Protein AF-A0A2S6AYU4-F1 (afdb_monomer)

Solvent-accessible surface area (backbone atoms only — not comparable to full-atom values): 5322 Å² total; per-residue (Å²): 138,88,77,92,62,67,66,63,55,54,60,59,66,71,37,64,72,62,51,53,51,49,66,64,43,48,66,58,49,52,50,48,14,59,75,69,60,32,41,48,73,42,68,46,81,58,88,72,22,25,33,26,75,42,56,43,64,20,82,56,99,66,61,73,77,67,55,65,68,44,72,44,50,19,87,77,39,72,70,20,41,56,58,54,74,76,50,83,133

Radius of gyration: 14.86 Å; Cα contacts (8 Å, |Δi|>4): 115; chains: 1; bounding box: 45×29×40 Å

Nearest PDB structures (foldseek):
  2xro-assembly1_E  TM=8.373E-01  e=2.178E-03  Pseudomonas putida
  2g7u-assembly1_A  TM=7.834E-01  e=1.671E-03  Rhodococcus jostii RHA1
  5whm-assembly1_C  TM=7.910E-01  e=1.908E-03  Brucella abortus
  7dqb-assembly1_A  TM=8.115E-01  e=5.502E-03  Microbacterium hydrocarbonoxydans
  1mkm-assembly1_B  TM=7.004E-01  e=8.185E-03  Thermotoga maritima

Secondary structure (DSSP, 8-state):
-----THHHHHHHT-HHHHHHHHHHHHHHHHHHHHHTS-EEEEEEETTEEEEEEEE--SSS---PPPTT-EEEGGGSHHHHHHHHTS--

Sequence (89 aa):
GYRLTNRLFTLGMSQPPIRDLASTALPVMQELARQAGQSCHMAVVSGAEMVVIIAIEAPGLSGFAVRVGYRRPLHRSNSGRILLAFQSP

Mean predicted aligned error: 5.72 Å

Structure (mmCIF, N/CA/C/O backbone):
data_AF-A0A2S6AYU4-F1
#
_entry.id   AF-A0A2S6AYU4-F1
#
loop_
_atom_site.group_PDB
_atom_site.id
_atom_site.type_symbol
_atom_site.label_atom_id
_atom_site.label_alt_id
_atom_site.label_comp_id
_atom_site.label_asym_id
_atom_site.label_entity_id
_atom_site.label_seq_id
_atom_site.pdbx_PDB_ins_code
_atom_site.Cartn_x
_atom_site.Cartn_y
_atom_site.Cartn_z
_atom_site.occupancy
_atom_site.B_iso_or_equiv
_atom_site.auth_seq_id
_atom_site.auth_comp_id
_atom_site.auth_asym_id
_atom_site.auth_atom_id
_atom_site.pdbx_PDB_model_num
ATOM 1 N N . GLY A 1 1 ? 31.307 3.711 5.403 1.00 69.62 1 GLY A N 1
ATOM 2 C CA . GLY A 1 1 ? 29.939 3.163 5.525 1.00 69.62 1 GLY A CA 1
ATOM 3 C C . GLY A 1 1 ? 29.049 3.786 4.468 1.00 69.62 1 GLY A C 1
ATOM 4 O O . GLY A 1 1 ? 29.373 4.872 4.005 1.00 69.62 1 GLY A O 1
ATOM 5 N N . TYR A 1 2 ? 27.959 3.123 4.083 1.00 79.06 2 TYR A N 1
ATOM 6 C CA . TYR A 1 2 ? 27.008 3.623 3.081 1.00 79.06 2 TYR A CA 1
ATOM 7 C C . TYR A 1 2 ? 25.693 4.031 3.750 1.00 79.06 2 TYR A C 1
ATOM 9 O O . TYR A 1 2 ? 25.253 3.378 4.695 1.00 79.06 2 TYR A O 1
ATOM 17 N N . ARG A 1 3 ? 25.066 5.109 3.266 1.00 85.88 3 ARG A N 1
ATOM 18 C CA . ARG A 1 3 ? 23.771 5.600 3.756 1.00 85.88 3 ARG A CA 1
ATOM 19 C C . ARG A 1 3 ? 22.894 6.005 2.581 1.00 85.88 3 ARG A C 1
ATOM 21 O O . ARG A 1 3 ? 23.379 6.598 1.619 1.00 85.88 3 ARG A O 1
ATOM 28 N N . LEU A 1 4 ? 21.599 5.725 2.690 1.00 85.19 4 LEU A N 1
ATOM 29 C CA . LEU A 1 4 ? 20.606 6.263 1.770 1.00 85.19 4 LEU A CA 1
ATOM 30 C C . LEU A 1 4 ? 20.630 7.799 1.791 1.00 85.19 4 LEU A C 1
ATOM 32 O O . LEU A 1 4 ? 20.737 8.423 2.846 1.00 85.19 4 LEU A O 1
ATOM 36 N N . THR A 1 5 ? 20.526 8.402 0.610 1.00 89.25 5 THR A N 1
ATOM 37 C CA . THR A 1 5 ? 20.357 9.851 0.449 1.00 89.25 5 THR A CA 1
ATOM 38 C C . THR A 1 5 ? 18.945 10.144 -0.049 1.00 89.25 5 THR A C 1
ATOM 40 O O . THR A 1 5 ? 18.264 9.255 -0.563 1.00 89.25 5 THR A O 1
ATOM 43 N N . ASN A 1 6 ? 18.516 11.404 0.023 1.00 86.62 6 ASN A N 1
ATOM 44 C CA . ASN A 1 6 ? 17.187 11.806 -0.448 1.00 86.62 6 ASN A CA 1
ATOM 45 C C . ASN A 1 6 ? 16.998 11.681 -1.971 1.00 86.62 6 ASN A C 1
ATOM 47 O O . ASN A 1 6 ? 15.870 11.790 -2.437 1.00 86.62 6 ASN A O 1
ATOM 51 N N . ARG A 1 7 ? 18.052 11.409 -2.760 1.00 83.88 7 ARG A N 1
ATOM 52 C CA . ARG A 1 7 ? 17.938 11.285 -4.227 1.00 83.88 7 ARG A CA 1
ATOM 53 C C . ARG A 1 7 ? 16.928 10.220 -4.658 1.00 83.88 7 ARG A C 1
ATOM 55 O O . ARG A 1 7 ? 16.168 10.454 -5.591 1.00 83.88 7 ARG A O 1
ATOM 62 N N . LEU A 1 8 ? 16.888 9.078 -3.967 1.00 81.50 8 LEU A N 1
ATOM 63 C CA . LEU A 1 8 ? 15.928 8.016 -4.281 1.00 81.50 8 LEU A CA 1
ATOM 64 C C . LEU A 1 8 ? 14.489 8.429 -3.936 1.00 81.50 8 LEU A C 1
ATOM 66 O O . LEU A 1 8 ? 13.563 8.121 -4.678 1.00 81.50 8 LEU A O 1
ATOM 70 N N . PHE A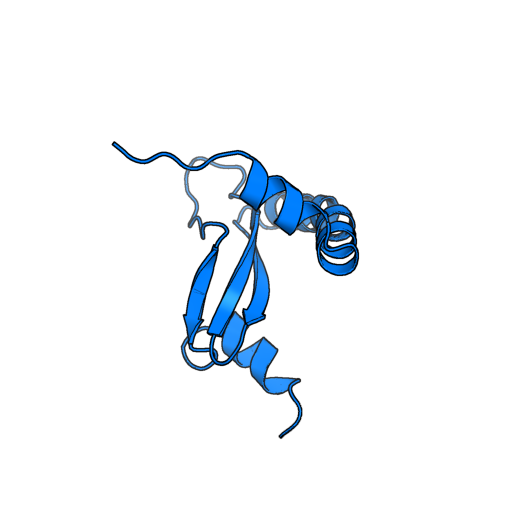 1 9 ? 14.311 9.171 -2.840 1.00 78.75 9 PHE A N 1
ATOM 71 C CA . PHE A 1 9 ? 13.012 9.707 -2.441 1.00 78.75 9 PHE A CA 1
ATOM 72 C C . PHE A 1 9 ? 12.483 10.721 -3.463 1.00 78.75 9 PHE A C 1
ATOM 74 O O . PHE A 1 9 ? 11.337 10.617 -3.890 1.00 78.75 9 PHE A O 1
ATOM 81 N N . THR A 1 10 ? 13.333 11.643 -3.928 1.00 80.50 10 THR A N 1
ATOM 82 C CA . THR A 1 10 ? 12.979 12.608 -4.981 1.00 80.50 10 THR A CA 1
ATOM 83 C C . THR A 1 10 ? 12.541 11.910 -6.270 1.00 80.50 10 THR A C 1
ATOM 85 O O . THR A 1 10 ? 11.521 12.290 -6.839 1.00 80.50 10 THR A O 1
ATOM 88 N N . LEU A 1 11 ? 13.257 10.862 -6.694 1.00 81.31 11 LEU A N 1
ATOM 89 C CA . LEU A 1 11 ? 12.902 10.075 -7.880 1.00 81.31 11 LEU A CA 1
ATOM 90 C C . LEU A 1 11 ? 11.561 9.335 -7.718 1.00 81.31 11 LEU A C 1
ATOM 92 O O . LEU A 1 11 ? 10.782 9.234 -8.661 1.00 81.31 11 LEU A O 1
ATOM 96 N N . GLY A 1 12 ? 11.271 8.828 -6.517 1.00 74.38 12 GLY A N 1
ATOM 97 C CA . GLY A 1 12 ? 9.982 8.202 -6.217 1.00 74.38 12 GLY A CA 1
ATOM 98 C C . GLY A 1 12 ? 8.824 9.204 -6.238 1.00 74.38 12 GLY A C 1
ATOM 99 O O . GLY A 1 12 ? 7.774 8.926 -6.811 1.00 74.38 12 GLY A O 1
ATOM 100 N N . MET A 1 13 ? 9.020 10.400 -5.671 1.00 73.25 13 MET A N 1
ATOM 101 C CA . MET A 1 13 ? 7.996 11.455 -5.658 1.00 73.25 13 MET A CA 1
ATOM 102 C C . MET A 1 13 ? 7.737 12.081 -7.032 1.00 73.25 13 MET A C 1
ATOM 104 O O . MET A 1 13 ? 6.673 12.669 -7.234 1.00 73.25 13 MET A O 1
ATOM 108 N N . SER A 1 14 ? 8.667 11.954 -7.982 1.00 73.31 14 SER A N 1
ATOM 109 C CA . SER A 1 14 ? 8.480 12.418 -9.358 1.00 73.31 14 SER A CA 1
ATOM 110 C C . SER A 1 14 ? 7.625 11.482 -10.216 1.00 73.31 14 SER A C 1
ATOM 112 O O . SER A 1 14 ? 7.606 11.663 -11.426 1.00 73.31 14 SER A O 1
ATOM 114 N N . GLN A 1 15 ? 6.936 10.488 -9.636 1.00 72.12 15 GLN A N 1
ATOM 115 C CA . GLN A 1 15 ? 5.918 9.686 -10.324 1.00 72.12 15 GLN A CA 1
ATOM 116 C C . GLN A 1 15 ? 4.504 10.226 -10.031 1.00 72.12 15 GLN A C 1
ATOM 118 O O . GLN A 1 15 ? 3.921 9.884 -8.997 1.00 72.12 15 GLN A O 1
ATOM 123 N N . PRO A 1 16 ? 3.916 11.042 -10.932 1.00 68.50 16 PRO A N 1
ATOM 124 C CA . PRO A 1 16 ? 2.630 11.696 -10.686 1.00 68.50 16 PRO A CA 1
ATOM 125 C C . PRO A 1 16 ? 1.463 10.732 -10.408 1.00 68.50 16 PRO A C 1
ATOM 127 O O . PRO A 1 16 ? 0.735 10.993 -9.452 1.00 68.50 16 PRO A O 1
ATOM 130 N N . PRO A 1 17 ? 1.298 9.600 -11.134 1.00 69.38 17 PRO A N 1
ATOM 131 C CA . PRO A 1 17 ? 0.158 8.703 -10.919 1.00 69.38 17 PRO A CA 1
ATOM 132 C C . PRO A 1 17 ? 0.117 8.076 -9.521 1.00 69.38 17 PRO A C 1
ATOM 134 O O . PRO A 1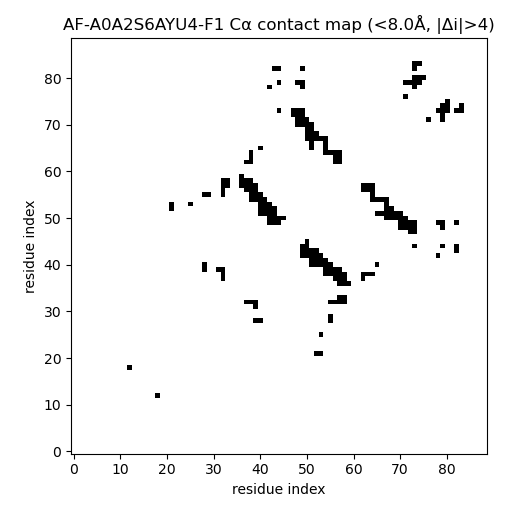 17 ? -0.945 7.966 -8.917 1.00 69.38 17 PRO A O 1
ATOM 137 N N . ILE A 1 18 ? 1.275 7.678 -8.979 1.00 67.50 18 ILE A N 1
ATOM 138 C CA . ILE A 1 18 ? 1.347 7.065 -7.643 1.00 67.50 18 ILE A CA 1
ATOM 139 C C . ILE A 1 18 ? 1.094 8.113 -6.563 1.00 67.50 18 ILE A C 1
ATOM 141 O O . ILE A 1 18 ? 0.409 7.834 -5.579 1.00 67.50 18 ILE A O 1
ATOM 145 N N . ARG A 1 19 ? 1.632 9.325 -6.749 1.00 69.94 19 ARG A N 1
ATOM 146 C CA . ARG A 1 19 ? 1.427 10.428 -5.811 1.00 69.94 19 ARG A CA 1
ATOM 147 C C . ARG A 1 19 ? -0.051 10.800 -5.708 1.00 69.94 19 ARG A C 1
ATOM 149 O O . ARG A 1 19 ? -0.533 10.935 -4.590 1.00 69.94 19 ARG A O 1
ATOM 156 N N . ASP A 1 20 ? -0.738 10.918 -6.842 1.00 79.88 20 ASP A N 1
ATOM 157 C CA . ASP A 1 20 ? -2.160 11.270 -6.904 1.00 79.88 20 ASP A 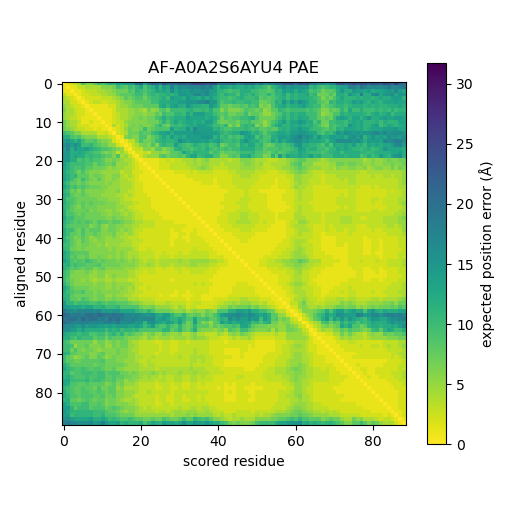CA 1
ATOM 158 C C . ASP A 1 20 ? -3.054 10.195 -6.267 1.00 79.88 20 ASP A C 1
ATOM 160 O O . ASP A 1 20 ? -3.908 10.486 -5.422 1.00 79.88 20 ASP A O 1
ATOM 164 N N . LEU A 1 21 ? -2.775 8.922 -6.574 1.00 82.25 21 LEU A N 1
ATOM 165 C CA . LEU A 1 21 ? -3.468 7.793 -5.960 1.00 82.25 21 LEU A CA 1
ATOM 166 C C . LEU A 1 21 ? -3.294 7.792 -4.436 1.00 82.25 21 LEU A C 1
ATOM 168 O O . LEU A 1 21 ? -4.266 7.620 -3.703 1.00 82.25 21 LEU A O 1
ATOM 172 N N . ALA A 1 22 ? -2.070 8.019 -3.951 1.00 83.88 22 ALA A N 1
ATOM 173 C CA . ALA A 1 22 ? -1.794 8.017 -2.523 1.00 83.88 22 ALA A CA 1
ATOM 174 C C . ALA A 1 22 ? -2.444 9.188 -1.785 1.00 83.88 22 ALA A C 1
ATOM 176 O O . ALA A 1 22 ? -3.053 8.968 -0.738 1.00 83.88 22 ALA A O 1
ATOM 177 N N . SER A 1 23 ? -2.367 10.410 -2.324 1.00 86.31 23 SER A N 1
ATOM 178 C CA . SER A 1 23 ? -3.021 11.572 -1.710 1.00 86.31 23 SER A CA 1
ATOM 179 C C . SER A 1 23 ? -4.538 11.423 -1.655 1.00 86.31 23 SER A C 1
ATOM 181 O O . SER A 1 23 ? -5.149 11.826 -0.669 1.00 86.31 23 SER A O 1
ATOM 183 N N . THR A 1 24 ? -5.133 10.812 -2.679 1.00 91.88 24 THR A N 1
ATOM 184 C CA . THR A 1 24 ? -6.584 10.616 -2.763 1.00 91.88 24 THR A CA 1
ATOM 185 C C . THR A 1 24 ? -7.062 9.481 -1.856 1.00 91.88 24 THR A C 1
ATOM 187 O O . THR A 1 24 ? -8.105 9.588 -1.213 1.00 91.88 24 THR A O 1
ATOM 190 N N . ALA A 1 25 ? -6.290 8.397 -1.755 1.00 93.06 25 ALA A N 1
ATOM 191 C CA . ALA A 1 25 ? -6.647 7.235 -0.949 1.00 93.06 25 ALA A CA 1
ATOM 192 C C . ALA A 1 25 ? -6.508 7.465 0.561 1.00 93.06 25 ALA A C 1
ATOM 194 O O . ALA A 1 25 ? -7.282 6.903 1.337 1.00 93.06 25 ALA A O 1
ATOM 195 N N . LEU A 1 26 ? -5.527 8.270 0.985 1.00 94.00 26 LEU A N 1
ATOM 196 C CA . LEU A 1 26 ? -5.182 8.447 2.397 1.00 94.00 26 LEU A CA 1
ATOM 197 C C . LEU A 1 26 ? -6.382 8.803 3.300 1.00 94.00 26 LEU A C 1
ATOM 199 O O . LEU A 1 26 ? -6.587 8.077 4.276 1.00 94.00 26 LEU A O 1
ATOM 203 N N . PRO A 1 27 ? -7.201 9.838 3.006 1.00 95.56 27 PRO A N 1
ATOM 204 C CA . PRO A 1 27 ? -8.329 10.188 3.872 1.00 95.56 27 PRO A CA 1
ATOM 205 C C . PRO A 1 27 ? -9.381 9.072 3.950 1.00 95.56 27 PRO A C 1
ATOM 207 O O . PRO A 1 27 ? -9.912 8.796 5.024 1.00 95.56 27 PRO A O 1
ATOM 210 N N . VAL A 1 28 ? -9.641 8.374 2.839 1.00 96.81 28 VAL A N 1
ATOM 211 C CA . VAL A 1 28 ? -10.608 7.264 2.788 1.00 96.81 28 VAL A CA 1
ATOM 212 C C . VAL A 1 28 ? -10.124 6.079 3.624 1.00 96.81 28 VAL A C 1
ATOM 214 O O . VAL A 1 28 ? -10.889 5.490 4.385 1.00 96.81 28 VAL A O 1
ATOM 217 N N . MET A 1 29 ? -8.842 5.734 3.514 1.00 96.31 29 MET A N 1
ATOM 218 C CA . MET A 1 29 ? -8.247 4.628 4.265 1.00 96.31 29 MET A CA 1
ATOM 219 C C . MET A 1 29 ? -8.156 4.919 5.767 1.00 96.31 29 MET A C 1
ATOM 221 O O . MET A 1 29 ? -8.359 4.013 6.574 1.00 96.31 29 MET A O 1
ATOM 225 N N . GLN A 1 30 ? -7.871 6.167 6.154 1.00 95.69 30 GLN A N 1
ATOM 226 C CA . GLN A 1 30 ? -7.890 6.591 7.558 1.00 95.69 30 GLN A CA 1
ATOM 227 C C . GLN A 1 30 ? -9.277 6.416 8.171 1.00 95.69 30 GLN A C 1
ATOM 229 O O . GLN A 1 30 ? -9.408 5.847 9.255 1.00 95.69 30 GLN A O 1
ATOM 234 N N . GLU A 1 31 ? -10.313 6.848 7.454 1.00 96.69 31 GLU A N 1
ATOM 235 C CA . GLU A 1 31 ? -11.689 6.699 7.910 1.00 96.69 31 GLU A CA 1
ATOM 236 C C . GLU A 1 31 ? -12.108 5.226 7.984 1.00 96.69 31 GLU A C 1
ATOM 238 O O . GLU A 1 31 ? -12.704 4.809 8.976 1.00 96.69 31 GLU A O 1
ATOM 243 N N . LEU A 1 32 ? -11.717 4.404 7.003 1.00 95.75 32 LEU A N 1
ATOM 244 C CA . LEU A 1 32 ? -11.946 2.959 7.036 1.00 95.75 32 LEU A CA 1
ATOM 245 C C . LEU A 1 32 ? -11.299 2.306 8.264 1.00 95.75 32 LEU A C 1
ATOM 247 O O . LEU A 1 32 ? -11.958 1.542 8.968 1.00 95.75 32 LEU A O 1
ATOM 251 N N . ALA A 1 33 ? -10.029 2.610 8.542 1.00 94.88 33 ALA A N 1
ATOM 252 C CA . ALA A 1 33 ? -9.323 2.053 9.694 1.00 94.88 33 ALA A CA 1
ATOM 253 C C . ALA A 1 33 ? -9.986 2.465 11.017 1.00 94.88 33 ALA A C 1
ATOM 255 O O . ALA A 1 33 ? -10.125 1.654 11.936 1.00 94.88 33 ALA A O 1
ATOM 256 N N . ARG A 1 34 ? -10.456 3.717 11.092 1.00 95.00 34 ARG A N 1
ATOM 257 C CA . ARG A 1 34 ? -11.189 4.252 12.242 1.00 95.00 34 ARG A CA 1
ATOM 258 C C . ARG A 1 34 ? -12.529 3.547 12.445 1.00 95.00 34 ARG A C 1
ATOM 260 O O . ARG A 1 34 ? -12.829 3.151 13.566 1.00 95.00 34 ARG A O 1
ATOM 267 N N . GLN A 1 35 ? -13.320 3.383 11.386 1.00 96.44 35 GLN A N 1
ATOM 268 C CA . GLN A 1 35 ? -14.639 2.746 11.451 1.00 96.44 35 GLN A CA 1
ATOM 269 C C . GLN A 1 35 ? -14.549 1.244 11.742 1.00 96.44 35 GLN A C 1
ATOM 271 O O . GLN A 1 35 ? -15.322 0.729 12.545 1.00 96.44 35 GLN A O 1
ATOM 276 N N . ALA A 1 36 ? -13.600 0.545 11.116 1.00 94.19 36 ALA A N 1
ATOM 277 C CA . ALA A 1 36 ? -13.399 -0.888 11.314 1.00 94.19 36 ALA A CA 1
ATOM 278 C C . ALA A 1 36 ? -12.667 -1.216 12.626 1.00 94.19 36 ALA A C 1
ATOM 280 O O . ALA A 1 36 ? -12.672 -2.367 13.058 1.00 94.19 36 ALA A O 1
ATOM 281 N N . GLY A 1 37 ? -11.989 -0.237 13.236 1.00 93.44 37 GLY A N 1
ATOM 282 C CA . GLY A 1 37 ? -11.104 -0.461 14.379 1.00 93.44 37 GLY A CA 1
ATOM 283 C C . GLY A 1 37 ? -9.929 -1.390 14.051 1.00 93.44 37 GLY A C 1
ATOM 284 O O . GLY A 1 37 ? -9.412 -2.055 14.944 1.00 93.44 37 GL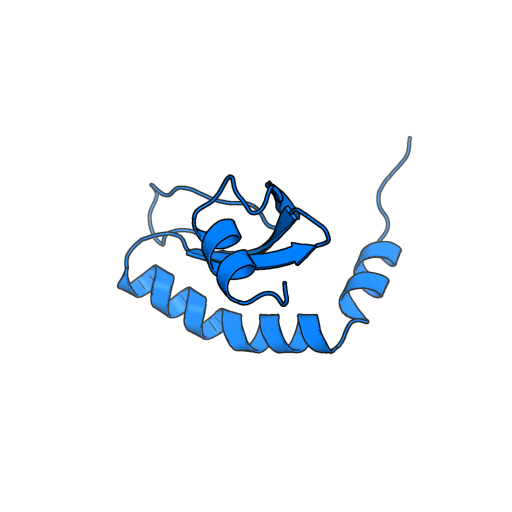Y A O 1
ATOM 285 N N . GLN A 1 38 ? -9.539 -1.488 12.778 1.00 93.06 38 GLN A N 1
ATOM 286 C CA . GLN A 1 38 ? -8.519 -2.405 12.260 1.00 93.06 38 GLN A CA 1
ATOM 287 C C . GLN A 1 38 ? -7.560 -1.666 11.325 1.00 93.06 38 GLN A C 1
ATOM 289 O O . GLN A 1 38 ? -7.885 -0.611 10.785 1.00 93.06 38 GLN A O 1
ATOM 294 N N . SER A 1 39 ? -6.373 -2.232 11.115 1.00 93.75 39 SER A N 1
ATOM 295 C CA . SER A 1 39 ? -5.443 -1.735 10.103 1.00 93.75 39 SER A CA 1
ATOM 296 C C . SER A 1 39 ? -5.962 -2.011 8.691 1.00 93.75 39 SER A C 1
ATOM 298 O O . SER A 1 39 ? -6.726 -2.948 8.450 1.00 93.75 39 SER A O 1
ATOM 300 N N . CYS A 1 40 ? -5.515 -1.207 7.729 1.00 94.44 40 CYS A N 1
ATOM 301 C CA . CYS A 1 40 ? -5.735 -1.478 6.313 1.00 94.44 40 CYS A CA 1
ATOM 302 C C . CYS A 1 40 ? -4.503 -1.102 5.485 1.00 94.44 40 CYS A C 1
ATOM 304 O O . CYS A 1 40 ? -3.650 -0.318 5.908 1.00 94.44 40 CYS A O 1
ATOM 306 N N . HIS A 1 41 ? -4.395 -1.669 4.286 1.00 95.31 41 HIS A N 1
ATOM 307 C CA . HIS A 1 41 ? -3.302 -1.376 3.365 1.00 95.31 41 HIS A CA 1
ATOM 308 C C . HIS A 1 41 ? -3.796 -1.272 1.927 1.00 95.31 41 HIS A C 1
ATOM 310 O O . HIS A 1 41 ? -4.806 -1.860 1.548 1.00 95.31 41 HIS A O 1
ATOM 316 N N . MET A 1 42 ? -3.028 -0.553 1.115 1.00 94.50 42 MET A N 1
ATOM 317 C CA . MET A 1 42 ? -3.187 -0.484 -0.331 1.00 94.50 42 MET A CA 1
ATOM 318 C C . MET A 1 42 ? -1.943 -1.064 -0.986 1.00 94.50 42 MET A C 1
ATOM 320 O O . MET A 1 42 ? -0.814 -0.732 -0.612 1.00 94.50 42 MET A O 1
ATOM 324 N N . ALA A 1 43 ? -2.154 -1.933 -1.969 1.00 94.56 43 ALA A N 1
ATOM 325 C CA . ALA A 1 43 ? -1.087 -2.583 -2.705 1.00 94.56 43 ALA A CA 1
ATOM 326 C C . ALA A 1 43 ? -1.281 -2.443 -4.213 1.00 94.56 43 ALA A C 1
ATOM 328 O O . ALA A 1 43 ? -2.406 -2.384 -4.701 1.00 94.56 43 ALA A O 1
ATOM 329 N N . VAL A 1 44 ? -0.164 -2.439 -4.932 1.00 93.19 44 VAL A N 1
ATOM 330 C CA . VAL A 1 44 ? -0.104 -2.436 -6.397 1.00 93.19 44 VAL A CA 1
ATOM 331 C C . VAL A 1 44 ? 0.655 -3.660 -6.892 1.00 93.19 44 VAL A C 1
ATOM 333 O O . VAL A 1 44 ? 1.365 -4.314 -6.125 1.00 93.19 44 VAL A O 1
ATOM 336 N N . VAL A 1 45 ? 0.521 -3.967 -8.179 1.00 94.75 45 VAL A N 1
ATOM 337 C CA . VAL A 1 45 ? 1.287 -5.036 -8.830 1.00 94.75 45 VAL A CA 1
ATOM 338 C C . VAL A 1 45 ? 2.656 -4.515 -9.268 1.00 94.75 45 VAL A C 1
ATOM 340 O O . VAL A 1 45 ? 2.770 -3.438 -9.844 1.00 94.75 45 VAL A O 1
ATOM 343 N N . SER A 1 46 ? 3.704 -5.292 -9.000 1.00 93.62 46 SER A N 1
ATOM 344 C CA . SER A 1 46 ? 5.076 -5.055 -9.450 1.00 93.62 46 SER A CA 1
ATOM 345 C C . SER A 1 46 ? 5.670 -6.385 -9.909 1.00 93.62 46 SER A C 1
ATOM 347 O O . SER A 1 46 ? 6.107 -7.201 -9.095 1.00 93.62 46 SER A O 1
ATOM 349 N N . GLY A 1 47 ? 5.645 -6.628 -11.222 1.00 93.25 47 GLY A N 1
ATOM 350 C CA . GLY A 1 47 ? 5.974 -7.941 -11.782 1.00 93.25 47 GLY A CA 1
ATOM 351 C C . GLY A 1 47 ? 5.016 -9.019 -11.262 1.00 93.25 47 GLY A C 1
ATOM 352 O O . GLY A 1 47 ? 3.804 -8.835 -11.287 1.00 93.25 47 GLY A O 1
ATOM 353 N N . ALA A 1 48 ? 5.558 -10.125 -10.745 1.00 94.44 48 ALA A N 1
ATOM 354 C CA . ALA A 1 48 ? 4.781 -11.239 -10.184 1.00 94.44 48 ALA A CA 1
ATOM 355 C C . ALA A 1 48 ? 4.415 -11.067 -8.692 1.00 94.44 48 ALA A C 1
ATOM 357 O O . ALA A 1 48 ? 3.968 -12.018 -8.037 1.00 94.44 48 ALA A O 1
ATOM 358 N N . GLU A 1 49 ? 4.621 -9.874 -8.131 1.00 96.81 49 GLU A N 1
ATOM 359 C CA . GLU A 1 49 ? 4.418 -9.587 -6.714 1.00 96.81 49 GLU A CA 1
ATOM 360 C C . GLU A 1 49 ? 3.418 -8.451 -6.489 1.00 96.81 49 GLU A C 1
ATOM 362 O O . GLU A 1 49 ? 3.331 -7.504 -7.269 1.00 96.81 49 GLU A O 1
ATOM 367 N N . MET A 1 50 ? 2.701 -8.518 -5.368 1.00 96.50 50 MET A N 1
ATOM 368 C CA . MET A 1 50 ? 2.059 -7.346 -4.785 1.00 96.50 50 MET A CA 1
ATOM 369 C C . MET A 1 50 ? 3.068 -6.555 -3.950 1.00 96.50 50 MET A C 1
ATOM 371 O O . MET A 1 50 ? 3.914 -7.144 -3.273 1.00 96.50 50 MET A O 1
ATOM 375 N N . VAL A 1 51 ? 2.937 -5.231 -3.951 1.00 95.44 51 VAL A N 1
ATOM 376 C CA . VAL A 1 51 ? 3.752 -4.310 -3.151 1.00 95.44 51 VAL A CA 1
ATOM 377 C C . VAL A 1 51 ? 2.838 -3.349 -2.419 1.00 95.44 51 VAL A C 1
ATOM 379 O O . VAL A 1 51 ? 2.035 -2.665 -3.048 1.00 95.44 51 VAL A O 1
ATOM 382 N N . VAL A 1 52 ? 2.965 -3.279 -1.097 1.00 94.81 52 VAL A N 1
ATOM 383 C CA . VAL A 1 52 ? 2.212 -2.315 -0.287 1.00 94.81 52 VAL A CA 1
ATOM 384 C C . VAL A 1 52 ? 2.782 -0.915 -0.48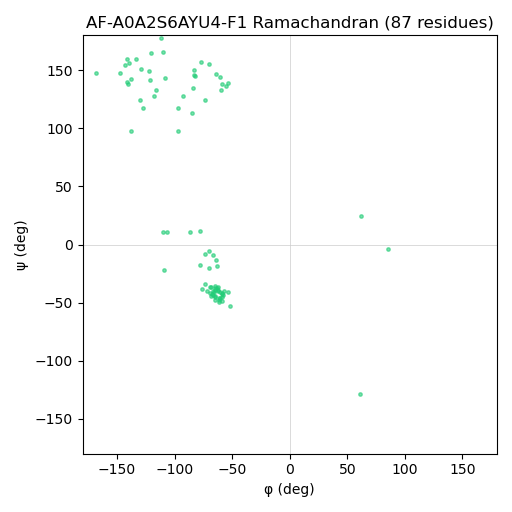2 1.00 94.81 52 VAL A C 1
ATOM 386 O O . VAL A 1 52 ? 3.969 -0.698 -0.250 1.00 94.81 52 VAL A O 1
ATOM 389 N N . ILE A 1 53 ? 1.935 0.033 -0.880 1.00 92.25 53 ILE A N 1
ATOM 390 C CA . ILE A 1 53 ? 2.313 1.434 -1.122 1.00 92.25 53 ILE A CA 1
ATOM 391 C C . ILE A 1 53 ? 1.752 2.395 -0.071 1.00 92.25 53 ILE A C 1
ATOM 393 O O . ILE A 1 53 ? 2.316 3.465 0.131 1.00 92.25 53 ILE A O 1
ATOM 397 N N . ILE A 1 54 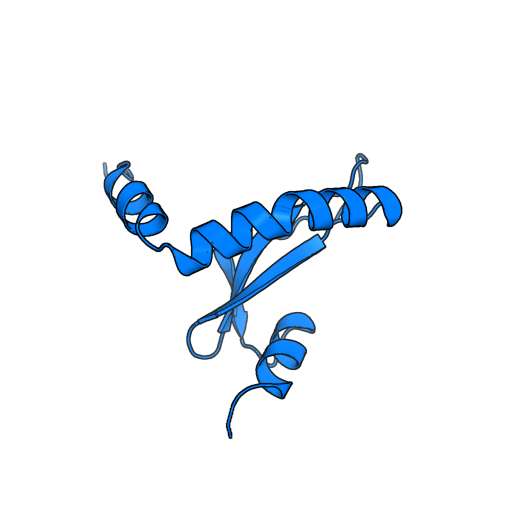? 0.687 2.002 0.633 1.00 93.12 54 ILE A N 1
ATOM 398 C CA . ILE A 1 54 ? 0.087 2.760 1.739 1.00 93.12 54 ILE A CA 1
ATOM 399 C C . ILE A 1 54 ? -0.334 1.764 2.814 1.00 93.12 54 ILE A C 1
ATOM 401 O O . ILE A 1 54 ? -0.869 0.701 2.497 1.00 93.12 54 ILE A O 1
ATOM 405 N N . ALA A 1 55 ? -0.123 2.113 4.077 1.00 93.81 55 ALA A N 1
ATOM 406 C CA . ALA A 1 55 ? -0.617 1.353 5.215 1.00 93.81 55 ALA A CA 1
ATOM 407 C C . ALA A 1 55 ? -1.110 2.309 6.301 1.00 93.81 55 ALA A C 1
ATOM 409 O O . ALA A 1 55 ? -0.457 3.316 6.573 1.00 93.81 55 ALA A O 1
ATOM 410 N N . ILE A 1 56 ? -2.250 1.976 6.902 1.00 94.31 56 ILE A N 1
ATOM 411 C CA . ILE A 1 56 ? -2.831 2.666 8.050 1.00 94.31 56 ILE A CA 1
ATOM 412 C C . ILE A 1 56 ? -2.886 1.670 9.205 1.00 94.31 56 ILE A C 1
ATOM 414 O O . ILE A 1 56 ? -3.380 0.549 9.052 1.00 94.31 56 ILE A O 1
ATOM 418 N N . GLU A 1 57 ? -2.351 2.067 10.353 1.00 92.19 57 GLU A N 1
ATOM 419 C CA . GLU A 1 57 ? -2.390 1.258 11.568 1.00 92.19 57 GLU A CA 1
ATOM 420 C C . GLU A 1 57 ? -3.772 1.319 12.227 1.00 92.19 57 GLU A C 1
ATOM 422 O O . GLU A 1 57 ? -4.553 2.245 12.000 1.00 92.19 57 GLU A O 1
ATOM 427 N N . ALA A 1 58 ? -4.088 0.306 13.034 1.00 91.38 58 ALA A N 1
ATOM 428 C CA . ALA A 1 58 ? -5.321 0.316 13.806 1.00 91.38 58 ALA A CA 1
ATOM 429 C C . ALA A 1 58 ? -5.290 1.474 14.831 1.00 91.38 58 ALA A C 1
ATOM 431 O O . ALA A 1 58 ? -4.225 1.760 15.377 1.00 91.38 58 ALA A O 1
ATOM 432 N N . PRO A 1 59 ? -6.432 2.103 15.165 1.00 85.56 59 PRO A N 1
ATOM 433 C CA . PRO A 1 59 ? -6.471 3.216 16.124 1.00 85.56 59 PRO A CA 1
ATOM 434 C C . PRO A 1 59 ? -6.068 2.862 17.571 1.00 85.56 59 PRO A C 1
ATOM 436 O O . PRO A 1 59 ? -5.896 3.762 18.389 1.00 85.56 59 PRO A O 1
ATOM 439 N N . GLY A 1 60 ? -5.981 1.572 17.918 1.00 81.50 60 GLY A N 1
ATOM 440 C CA . GLY A 1 60 ? -5.702 1.082 19.272 1.00 81.50 60 GLY A CA 1
ATOM 441 C C . GLY A 1 60 ? -4.335 0.407 19.426 1.00 81.50 60 GLY A C 1
ATOM 442 O O . GLY A 1 60 ? -3.599 0.210 18.467 1.00 81.50 60 GLY A O 1
ATOM 443 N N . LEU A 1 61 ? -4.017 -0.019 20.653 1.00 68.31 61 LEU A N 1
ATOM 444 C CA . LEU A 1 61 ? -2.729 -0.639 21.022 1.00 68.31 61 LEU A CA 1
ATOM 445 C C . LEU A 1 61 ? -2.506 -2.050 20.445 1.00 68.31 61 LEU A C 1
ATOM 447 O O . LEU A 1 61 ? -1.448 -2.644 20.638 1.00 68.31 61 LEU A O 1
ATOM 451 N N . SER A 1 62 ? -3.508 -2.624 19.783 1.00 65.25 62 SER A N 1
ATOM 452 C CA . SER A 1 62 ? -3.455 -3.963 19.204 1.00 65.25 62 SER A CA 1
ATOM 453 C C . SER A 1 62 ? -3.862 -3.889 17.740 1.00 65.25 62 SER A C 1
ATOM 455 O O . SER A 1 62 ? -4.987 -3.518 17.418 1.00 65.25 62 SER A O 1
ATOM 457 N N . GLY A 1 63 ? -2.940 -4.239 16.848 1.00 65.25 63 GLY A N 1
ATOM 458 C CA . GLY A 1 63 ? -3.181 -4.228 15.413 1.00 65.25 63 GLY A CA 1
ATOM 459 C C . GLY A 1 63 ? -2.072 -4.944 14.654 1.00 65.25 63 GLY A C 1
ATOM 460 O O . GLY A 1 63 ? -0.910 -4.935 15.057 1.00 65.25 63 GLY A O 1
ATOM 461 N N . PHE A 1 64 ? -2.434 -5.582 13.546 1.00 73.31 64 PHE A N 1
ATOM 462 C CA . PHE A 1 64 ? -1.470 -6.172 12.627 1.00 73.31 64 PHE A CA 1
ATOM 463 C C . PHE A 1 64 ? -0.978 -5.094 11.657 1.00 73.31 64 PHE A C 1
ATOM 465 O O . PHE A 1 64 ? -1.755 -4.593 10.848 1.00 73.31 64 PHE A O 1
ATOM 472 N N . ALA A 1 65 ? 0.297 -4.716 11.724 1.00 76.94 65 ALA A N 1
ATOM 473 C CA . ALA A 1 65 ? 0.851 -3.686 10.849 1.00 76.94 65 ALA A CA 1
ATOM 474 C C . ALA A 1 65 ? 1.572 -4.315 9.64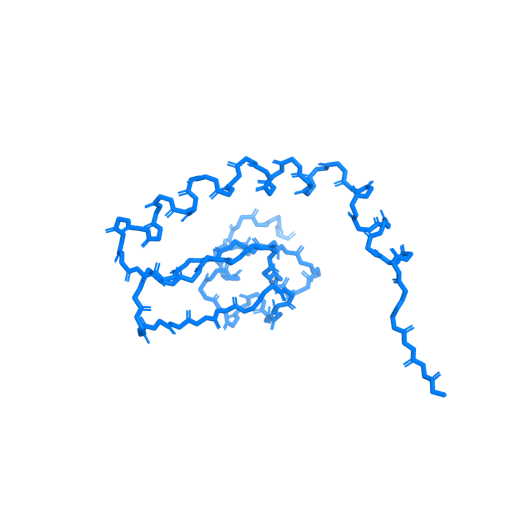8 1.00 76.94 65 ALA A C 1
ATOM 476 O O . ALA A 1 65 ? 2.582 -5.008 9.797 1.00 76.94 65 ALA A O 1
ATOM 477 N N . VAL A 1 66 ? 1.082 -4.036 8.438 1.00 84.06 66 VAL A N 1
ATOM 478 C CA . VAL A 1 66 ? 1.823 -4.311 7.201 1.00 84.06 66 VAL A CA 1
ATOM 479 C C . VAL A 1 66 ? 2.595 -3.056 6.823 1.00 84.06 66 VAL A C 1
ATOM 481 O O . VA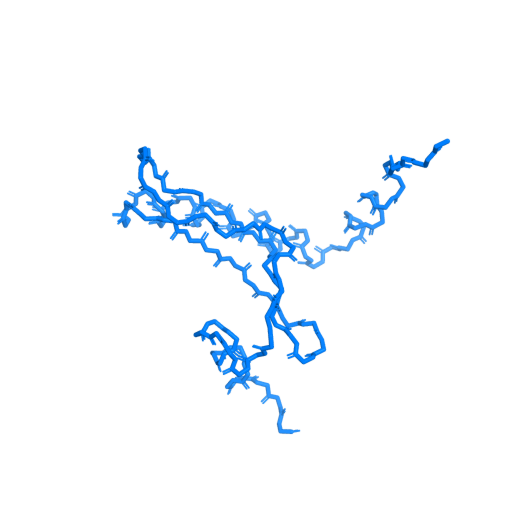L A 1 66 ? 2.030 -1.972 6.752 1.00 84.06 66 VAL A O 1
ATOM 484 N N . ARG A 1 67 ? 3.902 -3.183 6.587 1.00 88.94 67 ARG A N 1
ATOM 485 C CA . ARG A 1 67 ? 4.765 -2.029 6.300 1.00 88.94 67 ARG A CA 1
ATOM 486 C C . ARG A 1 67 ? 4.698 -1.648 4.822 1.00 88.94 67 ARG A C 1
ATOM 488 O O . ARG A 1 67 ? 4.639 -2.521 3.955 1.00 88.94 67 ARG A O 1
ATOM 495 N N . VAL A 1 68 ? 4.792 -0.351 4.531 1.00 91.94 68 VAL A N 1
ATOM 496 C CA . VAL A 1 68 ? 5.035 0.139 3.165 1.00 91.94 68 VAL A CA 1
ATOM 497 C C . VAL A 1 68 ? 6.305 -0.514 2.611 1.00 91.94 68 VAL A C 1
ATOM 499 O O . VAL A 1 68 ? 7.303 -0.661 3.316 1.00 91.94 68 VAL A O 1
ATOM 502 N N . GLY A 1 69 ? 6.245 -0.950 1.355 1.00 91.50 69 GLY A N 1
ATOM 503 C CA . GLY A 1 69 ? 7.298 -1.707 0.685 1.00 91.50 69 GLY A CA 1
ATOM 504 C C . GLY A 1 69 ? 7.250 -3.218 0.926 1.00 91.50 69 GLY A C 1
ATOM 505 O O . GLY A 1 69 ? 8.041 -3.935 0.321 1.00 91.50 69 GLY A O 1
ATOM 506 N N . TYR A 1 70 ? 6.338 -3.732 1.758 1.00 94.88 70 TYR A N 1
ATOM 507 C CA . TYR A 1 70 ? 6.148 -5.175 1.916 1.00 94.88 70 TYR A CA 1
ATOM 508 C C . TYR A 1 70 ? 5.758 -5.835 0.588 1.00 94.88 70 TYR A C 1
ATOM 510 O O . TYR A 1 70 ? 4.859 -5.349 -0.105 1.00 94.88 70 TYR A O 1
ATOM 518 N N . ARG A 1 71 ? 6.418 -6.955 0.258 1.00 96.31 71 ARG A N 1
ATOM 519 C CA . ARG A 1 71 ? 6.246 -7.687 -1.005 1.00 96.31 71 ARG A CA 1
ATOM 520 C C . ARG A 1 71 ? 5.811 -9.127 -0.767 1.00 96.31 71 ARG A C 1
ATOM 522 O O . ARG A 1 71 ? 6.299 -9.783 0.157 1.00 96.31 71 ARG A O 1
ATOM 529 N N . ARG A 1 72 ? 4.918 -9.632 -1.619 1.00 96.56 72 ARG A N 1
ATOM 530 C CA . ARG A 1 72 ? 4.535 -11.052 -1.674 1.00 96.56 72 ARG A CA 1
ATOM 531 C C . ARG A 1 72 ? 4.181 -11.469 -3.098 1.00 96.56 72 ARG A C 1
ATOM 533 O O . ARG A 1 72 ? 3.574 -10.664 -3.800 1.00 96.56 72 ARG A O 1
ATOM 540 N N . PRO A 1 73 ? 4.439 -12.727 -3.500 1.00 97.38 73 PRO A N 1
ATOM 541 C CA . PRO A 1 73 ? 3.918 -13.257 -4.757 1.00 97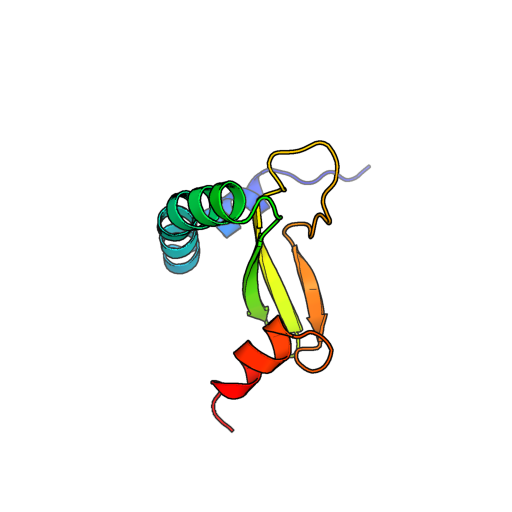.38 73 PRO A CA 1
ATOM 542 C C . PRO A 1 73 ? 2.398 -13.090 -4.838 1.00 97.38 73 PRO A C 1
ATOM 544 O O . PRO A 1 73 ? 1.709 -13.341 -3.846 1.00 97.38 73 PRO A O 1
ATOM 547 N N . LEU A 1 74 ? 1.876 -12.711 -6.009 1.00 96.38 74 LEU A N 1
ATOM 548 C CA . LEU A 1 74 ? 0.448 -12.406 -6.194 1.00 96.38 74 LEU A CA 1
ATOM 549 C C . LEU A 1 74 ? -0.463 -13.553 -5.725 1.00 96.38 74 LEU A C 1
ATOM 551 O O . LEU A 1 74 ? -1.445 -13.334 -5.028 1.00 96.38 74 LEU A O 1
ATOM 555 N N . HIS A 1 75 ? -0.092 -14.801 -6.004 1.00 95.62 75 HIS A N 1
ATOM 556 C CA . HIS A 1 75 ? -0.880 -15.977 -5.622 1.00 95.62 75 HIS A CA 1
ATOM 557 C C . HIS A 1 75 ? -0.836 -16.321 -4.117 1.00 95.62 75 HIS A C 1
ATOM 559 O O . HIS A 1 75 ? -1.576 -17.199 -3.676 1.00 95.62 75 HIS A O 1
ATOM 565 N N . ARG A 1 76 ? 0.022 -15.665 -3.318 1.00 96.19 76 ARG A N 1
ATOM 566 C CA . ARG A 1 76 ? 0.257 -15.987 -1.894 1.00 96.19 76 ARG A CA 1
ATOM 567 C C . ARG A 1 76 ? -0.339 -14.983 -0.907 1.00 96.19 76 ARG A C 1
ATOM 569 O O . ARG A 1 76 ? -0.026 -15.042 0.279 1.00 96.19 76 ARG A O 1
ATOM 576 N N . SER A 1 77 ? -1.183 -14.064 -1.361 1.00 93.69 77 SER A N 1
ATOM 577 C CA . SER A 1 77 ? -1.935 -13.167 -0.481 1.00 93.69 77 SER A CA 1
ATOM 578 C C . SER A 1 77 ? -3.339 -12.923 -1.024 1.00 93.69 77 SER A C 1
ATOM 580 O O . SER A 1 77 ? -3.570 -13.007 -2.229 1.00 93.69 77 SER A O 1
ATOM 582 N N . ASN A 1 78 ? -4.284 -12.587 -0.143 1.00 94.00 78 ASN A N 1
ATOM 583 C CA . ASN A 1 78 ? -5.651 -12.266 -0.565 1.00 94.00 78 ASN A CA 1
ATOM 584 C C . ASN A 1 78 ? -5.662 -11.048 -1.500 1.00 94.00 78 ASN A C 1
ATOM 586 O O . ASN A 1 78 ? -6.224 -11.120 -2.588 1.00 94.00 78 ASN A O 1
ATOM 590 N N . SER A 1 79 ? -4.964 -9.968 -1.128 1.00 95.31 79 SER A N 1
ATOM 591 C CA . SER A 1 79 ? -4.830 -8.779 -1.980 1.00 95.31 79 SER A CA 1
ATOM 592 C C . SER A 1 79 ? -4.157 -9.095 -3.315 1.00 95.31 79 SER A C 1
ATOM 594 O O . SER A 1 79 ? -4.600 -8.607 -4.345 1.00 95.31 79 SER A O 1
ATOM 596 N N . GLY A 1 80 ? -3.117 -9.934 -3.321 1.00 96.25 80 GLY A N 1
ATOM 597 C CA . GLY A 1 80 ? -2.428 -10.330 -4.545 1.00 96.25 80 GLY A CA 1
ATOM 598 C C . GLY A 1 80 ? -3.321 -11.142 -5.483 1.00 96.25 80 GLY A C 1
ATOM 599 O O . GLY A 1 80 ? -3.299 -10.910 -6.687 1.00 96.25 80 GLY A O 1
ATOM 600 N N . ARG A 1 81 ? -4.157 -12.036 -4.942 1.00 96.69 81 ARG A N 1
ATOM 601 C CA . ARG A 1 81 ? -5.130 -12.812 -5.725 1.00 96.69 81 ARG A CA 1
ATOM 602 C C . ARG A 1 81 ? -6.221 -11.924 -6.315 1.00 96.69 81 ARG A C 1
ATOM 604 O O . ARG A 1 81 ? -6.578 -12.123 -7.469 1.00 96.69 81 ARG A O 1
ATOM 611 N N . ILE A 1 82 ? -6.707 -10.938 -5.555 1.00 96.44 82 ILE A N 1
ATOM 612 C CA . ILE A 1 82 ? -7.653 -9.932 -6.061 1.00 96.44 82 ILE A CA 1
ATOM 613 C C . ILE A 1 82 ? -7.004 -9.137 -7.194 1.00 96.44 82 ILE A C 1
ATOM 615 O O . ILE A 1 82 ? -7.583 -9.046 -8.266 1.00 96.44 82 ILE A O 1
ATOM 619 N N . LEU A 1 83 ? -5.786 -8.625 -6.999 1.00 95.56 83 LEU A N 1
ATOM 620 C CA . LEU A 1 83 ? -5.065 -7.890 -8.041 1.00 95.56 83 LEU A CA 1
ATOM 621 C C . LEU A 1 83 ? -4.845 -8.737 -9.302 1.00 95.56 83 LEU A C 1
ATOM 623 O O . LEU A 1 83 ? -5.016 -8.233 -10.405 1.00 95.56 83 LEU A O 1
ATOM 627 N N . LEU A 1 84 ? -4.496 -10.018 -9.148 1.00 94.62 84 LEU A N 1
ATOM 628 C CA . LEU A 1 84 ? -4.301 -10.945 -10.264 1.00 94.62 84 LEU A CA 1
ATOM 629 C C . LEU A 1 84 ? -5.597 -11.208 -11.044 1.00 94.62 84 LEU A C 1
ATOM 631 O O . LEU A 1 84 ? -5.544 -11.335 -12.260 1.00 94.62 84 LEU A O 1
ATOM 635 N N . ALA A 1 85 ? -6.751 -11.259 -10.371 1.00 95.75 85 ALA A N 1
ATOM 636 C CA . ALA A 1 85 ? -8.042 -11.543 -11.004 1.00 95.75 85 ALA A CA 1
ATOM 637 C C . ALA A 1 85 ? -8.481 -10.486 -12.037 1.00 95.75 85 ALA A C 1
ATOM 639 O O . ALA A 1 85 ? -9.338 -10.777 -12.865 1.00 95.75 85 ALA A O 1
ATOM 640 N N . PHE A 1 86 ? -7.899 -9.283 -11.995 1.00 93.62 86 PHE A N 1
ATOM 641 C CA . PHE A 1 86 ? -8.185 -8.186 -12.927 1.00 93.62 86 PHE A CA 1
ATOM 642 C C . PHE A 1 86 ? -7.022 -7.886 -13.888 1.00 93.62 86 PHE A C 1
ATOM 644 O O . PHE A 1 86 ? -7.045 -6.862 -14.568 1.00 93.62 86 PHE A O 1
ATOM 651 N N . GLN A 1 87 ? -5.998 -8.744 -13.942 1.00 90.12 87 GLN A N 1
ATOM 652 C CA . GLN A 1 87 ? -4.938 -8.642 -14.946 1.00 90.12 87 GLN A CA 1
ATOM 653 C C . GLN A 1 87 ? -5.371 -9.294 -16.260 1.00 90.12 87 GLN A C 1
ATOM 655 O O . GLN A 1 87 ? -6.142 -10.256 -16.265 1.00 90.12 87 GLN A O 1
ATOM 660 N N . SER A 1 88 ? -4.844 -8.785 -17.373 1.00 88.19 88 SER A N 1
ATOM 661 C CA . SER A 1 88 ? -4.957 -9.469 -18.662 1.00 88.19 88 SER A CA 1
ATOM 662 C C . SER A 1 88 ? -4.291 -10.855 -18.590 1.00 88.19 88 SER A C 1
ATOM 664 O O . SER A 1 88 ? -3.278 -10.976 -17.893 1.00 88.19 88 SER A O 1
ATOM 666 N N . PRO A 1 89 ? -4.840 -11.874 -19.283 1.00 77.75 89 PRO A N 1
ATOM 667 C CA . PRO A 1 89 ? -4.234 -13.202 -19.377 1.00 77.75 89 PRO A CA 1
ATOM 668 C C . PRO A 1 89 ? -2.791 -13.190 -19.892 1.00 77.75 89 PRO A C 1
ATOM 670 O O . PRO A 1 89 ? -2.479 -12.340 -20.761 1.00 77.75 89 PRO A O 1
#

Foldseek 3Di:
DDDDDCPVVVVVCPPVVLVVCCVVCVVVQQVVLAVVLAKDFDWDDDPQKIFTQDIDGRPDPDYDTDDGGDIDGLVPDPNSVVNVVPDDD

pLDDT: mean 88.33, std 9.25, range [65.25, 97.38]